Protein AF-A0A482TE57-F1 (afdb_monomer_lite)

Secondary structure (DSSP, 8-state):
----HHHHHHHHHHHHHHHHHHHHHTT-HHHHHHHHHHHHHHHHHHS-SSHHHHHHHHHHHHHHHHHHTT-HHHHHHHHHHHHHHHHHHHT-

Structure (mmCIF, N/CA/C/O backbone):
data_AF-A0A482TE57-F1
#
_entry.id   AF-A0A482TE57-F1
#
loop_
_atom_site.group_PDB
_atom_site.id
_atom_site.type_symbol
_atom_site.label_atom_id
_atom_site.label_alt_id
_atom_site.label_comp_id
_atom_site.label_asym_id
_atom_site.label_entity_id
_atom_site.label_seq_id
_atom_site.pdbx_PDB_ins_code
_atom_site.Cartn_x
_atom_site.Cartn_y
_atom_site.Cartn_z
_atom_site.occupancy
_atom_site.B_iso_or_equiv
_atom_site.auth_seq_id
_atom_site.auth_comp_id
_atom_site.auth_asym_id
_atom_site.auth_atom_id
_atom_site.pdbx_PDB_model_num
ATOM 1 N N . MET A 1 1 ? -22.162 18.573 12.031 1.00 41.91 1 MET A N 1
ATOM 2 C CA . MET A 1 1 ? -22.114 17.193 12.553 1.00 41.91 1 MET A CA 1
ATOM 3 C C . MET A 1 1 ? -20.801 16.585 12.084 1.00 41.91 1 MET A C 1
ATOM 5 O O . MET A 1 1 ? -20.680 16.421 10.882 1.00 41.91 1 MET A O 1
ATOM 9 N N . PRO A 1 2 ? -19.785 16.358 12.931 1.00 58.59 2 PRO A N 1
ATOM 10 C CA . PRO A 1 2 ? -18.533 15.778 12.461 1.00 58.59 2 PRO A CA 1
ATOM 11 C C . PRO A 1 2 ? -18.395 14.346 12.981 1.00 58.59 2 PRO A C 1
ATOM 13 O O . PRO A 1 2 ? -18.290 14.182 14.196 1.00 58.59 2 PRO A O 1
ATOM 16 N N . ARG A 1 3 ? -18.400 13.337 12.092 1.00 43.97 3 ARG A N 1
ATOM 17 C CA . ARG A 1 3 ? -17.715 12.039 12.296 1.00 43.97 3 ARG A CA 1
ATOM 18 C C . ARG A 1 3 ? -17.746 11.068 11.100 1.00 43.97 3 ARG A C 1
ATOM 20 O O . ARG A 1 3 ? -17.588 9.878 11.321 1.00 43.97 3 ARG A O 1
ATOM 27 N N . ASP A 1 4 ? -17.776 11.564 9.863 1.00 54.41 4 ASP A N 1
ATOM 28 C CA . ASP A 1 4 ? -17.384 10.742 8.697 1.00 54.41 4 ASP A CA 1
ATOM 29 C C . ASP A 1 4 ? -15.853 10.649 8.532 1.00 54.41 4 ASP A C 1
ATOM 31 O O . ASP A 1 4 ? -15.353 9.996 7.625 1.00 54.41 4 ASP A O 1
ATOM 35 N N . LEU A 1 5 ? -15.086 11.226 9.471 1.00 56.69 5 LEU A N 1
ATOM 36 C CA . LEU A 1 5 ? -13.621 11.172 9.504 1.00 56.69 5 LEU A CA 1
ATOM 37 C C . LEU A 1 5 ? -13.037 9.752 9.306 1.00 56.69 5 LEU A C 1
ATOM 39 O O . LEU A 1 5 ? -12.013 9.646 8.640 1.00 56.69 5 LEU A O 1
ATOM 43 N N . PRO A 1 6 ? -13.622 8.666 9.860 1.00 62.03 6 PRO A N 1
ATOM 44 C CA . PRO A 1 6 ? -13.148 7.308 9.591 1.00 62.03 6 PRO A CA 1
ATOM 45 C C . PRO A 1 6 ? -13.337 6.884 8.127 1.00 62.03 6 PRO A C 1
ATOM 47 O O . PRO A 1 6 ? -12.419 6.302 7.558 1.00 62.03 6 PRO A O 1
ATOM 50 N N . SER A 1 7 ? -14.470 7.238 7.506 1.00 69.75 7 SER A N 1
ATOM 51 C CA . SER A 1 7 ? -14.742 6.969 6.085 1.00 69.75 7 SER A CA 1
ATOM 52 C C . SER A 1 7 ? -13.772 7.733 5.186 1.00 69.75 7 SER A C 1
ATOM 54 O O . SER A 1 7 ? -13.233 7.164 4.240 1.00 69.75 7 SER A O 1
ATOM 56 N N . ASP A 1 8 ? -13.485 8.996 5.512 1.00 85.81 8 ASP A N 1
ATOM 57 C CA . ASP A 1 8 ? -12.505 9.796 4.770 1.00 85.81 8 ASP A CA 1
ATOM 58 C C . ASP A 1 8 ? -11.099 9.190 4.880 1.00 85.81 8 ASP A C 1
ATOM 60 O O . ASP A 1 8 ? -10.342 9.153 3.913 1.00 85.81 8 ASP A O 1
ATOM 64 N N . VAL A 1 9 ? -10.738 8.676 6.060 1.00 91.19 9 VAL A N 1
ATOM 65 C CA . VAL A 1 9 ? -9.440 8.028 6.288 1.00 91.19 9 VAL A CA 1
ATOM 66 C C . VAL A 1 9 ? -9.333 6.716 5.513 1.00 91.19 9 VAL A C 1
ATOM 68 O O . VAL A 1 9 ? -8.278 6.451 4.941 1.00 91.19 9 VAL A O 1
ATOM 71 N N . HIS A 1 10 ? -10.393 5.909 5.458 1.00 91.69 10 HIS A N 1
ATOM 72 C CA . HIS A 1 10 ? -10.409 4.673 4.672 1.00 91.69 10 HIS A CA 1
ATOM 73 C C . HIS A 1 10 ? -10.293 4.951 3.172 1.00 91.69 10 HIS A C 1
ATOM 75 O O . HIS A 1 10 ? -9.492 4.304 2.496 1.00 91.69 10 HIS A O 1
ATOM 81 N N . ALA A 1 11 ? -11.007 5.962 2.670 1.00 92.56 11 ALA A N 1
ATOM 82 C CA . ALA A 1 11 ? -10.904 6.397 1.282 1.00 92.56 11 ALA A CA 1
ATOM 83 C C . ALA A 1 11 ? -9.480 6.867 0.941 1.00 92.56 11 ALA A C 1
ATOM 85 O O . ALA A 1 11 ? -8.909 6.429 -0.055 1.00 92.56 11 ALA A O 1
ATOM 86 N N . VAL A 1 12 ? -8.863 7.682 1.806 1.00 95.94 12 VAL A N 1
ATOM 87 C CA . VAL A 1 12 ? -7.467 8.124 1.639 1.00 95.94 12 VAL A CA 1
ATOM 88 C C . VAL A 1 12 ? -6.501 6.940 1.645 1.00 95.94 12 VAL A C 1
ATOM 90 O O . VAL A 1 12 ? -5.599 6.882 0.816 1.00 95.94 12 VAL A O 1
ATOM 93 N N . LEU A 1 13 ? -6.664 5.984 2.560 1.00 96.94 13 LEU A N 1
ATOM 94 C CA . LEU A 1 13 ? -5.791 4.809 2.623 1.00 96.94 13 LEU A CA 1
ATOM 95 C C . LEU A 1 13 ? -5.950 3.898 1.400 1.00 96.94 13 LEU A C 1
ATOM 97 O O . LEU A 1 13 ? -4.953 3.348 0.938 1.00 96.94 13 LEU A O 1
ATOM 101 N N . THR A 1 14 ? -7.167 3.778 0.868 1.00 96.81 14 THR A N 1
ATOM 102 C CA . THR A 1 14 ? -7.453 3.024 -0.363 1.00 96.81 14 THR A CA 1
ATOM 103 C C . THR A 1 14 ? 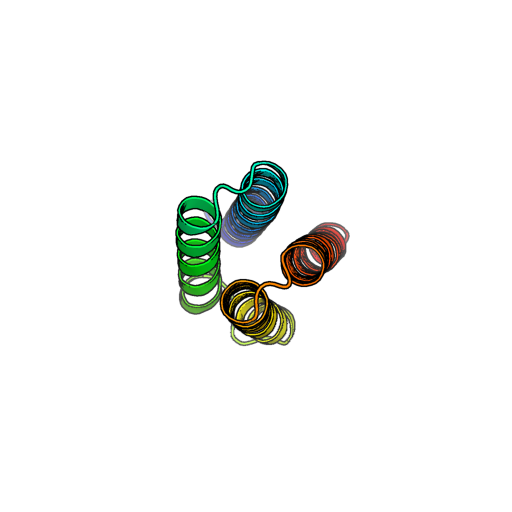-6.792 3.699 -1.559 1.00 96.81 14 THR A C 1
ATOM 105 O O . THR A 1 14 ? -6.037 3.064 -2.287 1.00 96.81 14 THR A O 1
ATOM 108 N N . GLN A 1 15 ? -6.962 5.019 -1.690 1.00 97.25 15 GLN A N 1
ATOM 109 C CA . GLN A 1 15 ? -6.303 5.805 -2.731 1.00 97.25 15 GLN A CA 1
ATOM 110 C C . GLN A 1 15 ? -4.776 5.657 -2.673 1.00 97.25 15 GLN A C 1
ATOM 112 O O . GLN A 1 15 ? -4.145 5.416 -3.695 1.00 97.25 15 GLN A O 1
ATOM 117 N N . LEU A 1 16 ? -4.171 5.757 -1.486 1.00 98.38 16 LEU A N 1
ATOM 118 C CA . LEU A 1 16 ? -2.723 5.594 -1.332 1.00 98.38 16 LEU A CA 1
ATOM 119 C C . LEU A 1 16 ? -2.263 4.174 -1.700 1.00 98.38 16 LEU A C 1
ATOM 121 O O . LEU A 1 16 ? -1.198 4.002 -2.287 1.00 98.38 16 LEU A O 1
ATOM 125 N N . ALA A 1 17 ? -3.038 3.140 -1.375 1.00 98.12 17 ALA A N 1
ATOM 126 C CA . ALA A 1 17 ? -2.691 1.778 -1.766 1.00 98.12 17 ALA A CA 1
ATOM 127 C C . ALA A 1 17 ? -2.788 1.568 -3.292 1.00 98.12 17 ALA A C 1
ATOM 129 O O . ALA A 1 17 ? -1.865 0.991 -3.868 1.00 98.12 17 ALA A O 1
ATOM 130 N N . ASP A 1 18 ? -3.821 2.106 -3.949 1.00 98.31 18 ASP A N 1
ATOM 131 C CA . ASP A 1 18 ? -3.973 2.087 -5.414 1.00 98.31 18 ASP A CA 1
ATOM 132 C C . ASP A 1 18 ? -2.860 2.867 -6.134 1.00 98.31 18 ASP A C 1
ATOM 134 O O . ASP A 1 18 ? -2.282 2.397 -7.120 1.00 98.31 18 ASP A O 1
ATOM 138 N N . GLU A 1 19 ? -2.527 4.061 -5.637 1.00 98.56 19 GLU A N 1
ATOM 139 C CA . GLU A 1 19 ? -1.445 4.893 -6.172 1.00 98.56 19 GLU A CA 1
ATOM 140 C C . GLU A 1 19 ? -0.089 4.201 -6.018 1.00 98.56 19 GLU A C 1
ATOM 142 O O . GLU A 1 19 ? 0.710 4.182 -6.956 1.00 98.56 19 GLU A O 1
ATOM 147 N N . GLY A 1 20 ? 0.165 3.589 -4.858 1.00 98.62 20 GLY A N 1
ATOM 148 C CA . GLY A 1 20 ? 1.385 2.826 -4.620 1.00 98.62 20 GLY A CA 1
ATOM 149 C C . GLY A 1 20 ? 1.496 1.622 -5.557 1.00 98.62 20 GLY A C 1
ATOM 150 O O . GLY A 1 20 ? 2.568 1.375 -6.106 1.00 98.62 20 GLY A O 1
ATOM 151 N N . GLU A 1 21 ? 0.399 0.894 -5.786 1.00 98.56 21 GLU A N 1
ATOM 152 C CA . GLU A 1 21 ? 0.382 -0.253 -6.699 1.00 98.56 21 GLU A CA 1
ATOM 153 C C . GLU A 1 21 ? 0.663 0.201 -8.134 1.00 98.56 21 GLU A C 1
ATOM 155 O O . GLU A 1 21 ? 1.501 -0.385 -8.823 1.00 98.56 21 GLU A O 1
ATOM 160 N N . THR A 1 22 ? 0.012 1.284 -8.560 1.00 98.62 22 THR A N 1
ATOM 161 C CA . THR A 1 22 ? 0.212 1.892 -9.880 1.00 98.62 22 THR A CA 1
ATOM 162 C C . THR A 1 22 ? 1.668 2.312 -10.081 1.00 98.62 22 THR A C 1
ATOM 164 O O . THR A 1 22 ? 2.255 2.006 -11.120 1.0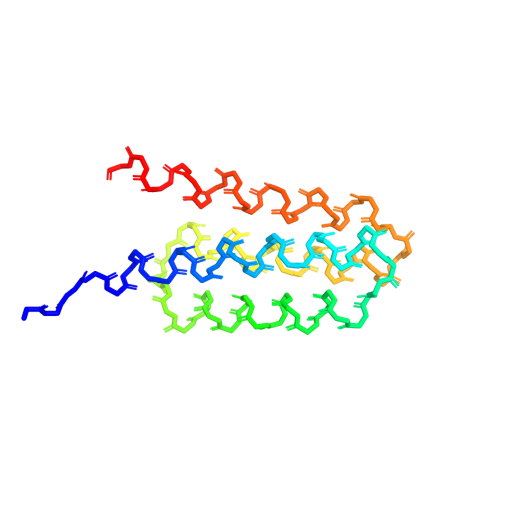0 98.62 22 THR A O 1
ATOM 167 N N . ALA A 1 23 ? 2.278 2.945 -9.076 1.00 98.69 23 ALA A N 1
ATOM 168 C CA . ALA A 1 23 ? 3.683 3.335 -9.110 1.00 98.69 23 ALA A CA 1
ATOM 169 C C . ALA A 1 23 ? 4.618 2.119 -9.225 1.00 98.69 23 ALA A C 1
ATOM 171 O O . ALA A 1 23 ? 5.561 2.145 -10.013 1.00 98.69 23 ALA A O 1
ATOM 172 N N . ILE A 1 24 ? 4.341 1.021 -8.510 1.00 98.69 24 ILE A N 1
ATOM 173 C CA . ILE A 1 24 ? 5.124 -0.221 -8.631 1.00 98.69 24 ILE A CA 1
ATOM 174 C C . ILE A 1 24 ? 5.032 -0.794 -10.051 1.00 98.69 24 ILE A C 1
ATOM 176 O O . ILE A 1 24 ? 6.061 -1.148 -10.624 1.00 98.69 24 ILE A O 1
ATOM 180 N N . ILE A 1 25 ? 3.832 -0.851 -10.640 1.00 98.12 25 ILE A N 1
ATOM 181 C CA . ILE A 1 25 ? 3.621 -1.337 -12.017 1.00 98.12 25 ILE A CA 1
ATOM 182 C C . ILE A 1 25 ? 4.372 -0.465 -13.034 1.00 98.12 25 ILE A C 1
ATOM 184 O O . ILE A 1 25 ? 4.913 -0.979 -14.013 1.00 98.12 25 ILE A O 1
ATOM 188 N N . ALA A 1 26 ? 4.440 0.845 -12.792 1.00 98.25 26 ALA A N 1
ATOM 189 C CA . ALA A 1 26 ? 5.187 1.798 -13.609 1.00 98.25 26 ALA A CA 1
ATOM 190 C C . ALA A 1 26 ? 6.708 1.803 -13.337 1.00 98.25 26 ALA A C 1
ATOM 192 O O . ALA A 1 26 ? 7.432 2.567 -13.973 1.00 98.25 26 ALA A O 1
ATOM 193 N N . ALA A 1 27 ? 7.201 0.960 -12.419 1.00 98.25 27 ALA A N 1
ATOM 194 C CA . ALA A 1 27 ? 8.581 0.953 -11.922 1.00 98.25 27 ALA A CA 1
ATOM 195 C C . ALA A 1 27 ? 9.038 2.289 -11.290 1.00 98.25 27 ALA A C 1
ATOM 197 O O . ALA A 1 27 ? 10.230 2.593 -11.217 1.00 98.25 27 ALA A O 1
ATOM 198 N N . GLU A 1 28 ? 8.096 3.081 -10.777 1.00 98.69 28 GLU A N 1
ATOM 199 C CA . GLU A 1 28 ? 8.327 4.333 -10.054 1.00 98.69 28 GLU A CA 1
ATOM 200 C C . GLU A 1 28 ? 8.498 4.061 -8.549 1.00 98.69 28 GLU A C 1
ATOM 202 O O . GLU A 1 28 ? 7.693 4.469 -7.710 1.00 98.69 28 GLU A O 1
ATOM 207 N N . PHE A 1 29 ? 9.545 3.321 -8.178 1.00 98.38 29 PHE A N 1
ATOM 208 C CA . PHE A 1 29 ? 9.685 2.806 -6.809 1.00 98.38 29 PHE A CA 1
ATOM 209 C C . PHE A 1 29 ? 9.866 3.890 -5.743 1.00 98.38 29 PHE A C 1
ATOM 211 O O . PHE A 1 29 ? 9.434 3.701 -4.608 1.00 98.38 29 PHE A O 1
ATOM 218 N N . ASP A 1 30 ? 10.456 5.034 -6.085 1.00 98.50 30 ASP A N 1
ATOM 219 C CA . ASP A 1 30 ? 10.551 6.160 -5.150 1.00 98.50 30 ASP A CA 1
ATOM 220 C C . ASP A 1 30 ? 9.174 6.769 -4.867 1.00 98.50 30 ASP A C 1
ATOM 222 O O . ASP A 1 30 ? 8.845 7.012 -3.704 1.00 98.50 30 ASP A O 1
ATOM 226 N N . THR A 1 31 ? 8.334 6.912 -5.897 1.00 98.25 31 THR A N 1
ATOM 227 C CA . THR A 1 31 ? 6.926 7.302 -5.746 1.00 98.25 31 THR A CA 1
ATOM 228 C C . THR A 1 31 ? 6.194 6.292 -4.864 1.00 98.25 31 THR A C 1
ATOM 230 O O . THR A 1 31 ? 5.571 6.678 -3.878 1.00 98.25 31 THR A O 1
ATOM 233 N N . ALA A 1 32 ? 6.341 4.989 -5.135 1.00 98.62 32 ALA A N 1
ATOM 234 C CA . ALA A 1 32 ? 5.715 3.942 -4.329 1.00 98.62 32 ALA A CA 1
ATOM 235 C C . ALA A 1 32 ? 6.120 4.031 -2.845 1.00 98.62 32 ALA A C 1
ATOM 237 O O . ALA A 1 32 ? 5.257 3.995 -1.966 1.00 98.62 32 ALA A O 1
ATOM 238 N N . ARG A 1 33 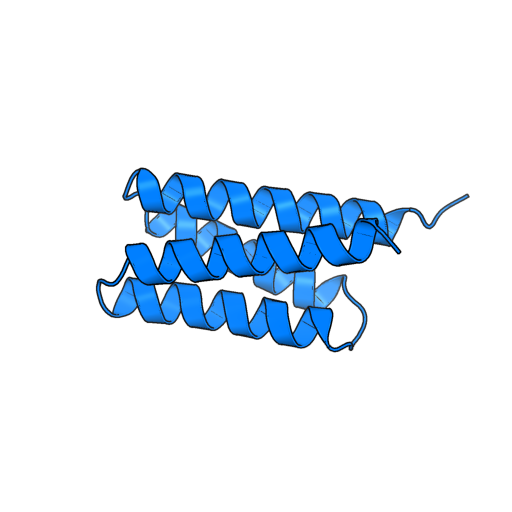? 7.415 4.220 -2.548 1.00 98.69 33 ARG A N 1
ATOM 239 C CA . ARG A 1 33 ? 7.919 4.395 -1.172 1.00 98.69 33 ARG A CA 1
ATOM 240 C C . ARG A 1 33 ? 7.329 5.632 -0.493 1.00 98.69 33 ARG A C 1
ATOM 242 O O . ARG A 1 33 ? 6.934 5.561 0.670 1.00 98.69 33 ARG A O 1
ATOM 249 N N . GLN A 1 34 ? 7.238 6.759 -1.200 1.00 98.69 34 GLN A N 1
ATOM 250 C CA . GLN A 1 34 ? 6.637 7.988 -0.668 1.00 98.69 34 GLN A CA 1
ATOM 251 C C . GLN A 1 34 ? 5.149 7.806 -0.345 1.00 98.69 34 GLN A C 1
ATOM 253 O O . GLN A 1 34 ? 4.684 8.214 0.728 1.00 98.69 34 GLN A O 1
ATOM 258 N N . THR A 1 35 ? 4.409 7.150 -1.235 1.00 98.38 35 THR A N 1
ATOM 259 C CA . THR A 1 35 ? 2.992 6.844 -1.036 1.00 98.38 35 THR A CA 1
ATOM 260 C C . THR A 1 35 ? 2.790 5.914 0.165 1.00 98.38 35 THR A C 1
ATOM 262 O O . THR A 1 35 ? 1.973 6.199 1.044 1.00 98.38 35 THR A O 1
ATOM 265 N N . VAL A 1 36 ? 3.604 4.861 0.287 1.00 98.62 36 VAL A N 1
ATOM 266 C CA . VAL A 1 36 ? 3.572 3.915 1.418 1.00 98.62 36 VAL A CA 1
ATOM 267 C C . VAL A 1 36 ? 3.908 4.593 2.748 1.00 98.62 36 VAL A C 1
ATOM 269 O O . VAL A 1 36 ? 3.231 4.346 3.748 1.00 98.62 36 VAL A O 1
ATOM 272 N N . ALA A 1 37 ? 4.902 5.484 2.774 1.00 98.69 37 ALA A N 1
ATOM 273 C CA . ALA A 1 37 ? 5.254 6.254 3.969 1.00 98.69 37 ALA A CA 1
ATOM 274 C C . ALA A 1 37 ? 4.111 7.187 4.411 1.00 98.69 37 ALA A C 1
ATOM 276 O O . ALA A 1 37 ? 3.856 7.377 5.609 1.00 98.69 37 ALA A O 1
ATOM 277 N N . THR A 1 38 ? 3.378 7.742 3.443 1.00 98.44 38 THR A N 1
ATOM 278 C CA . THR A 1 38 ? 2.180 8.541 3.713 1.00 98.44 38 THR A CA 1
ATOM 279 C C . THR A 1 38 ? 1.075 7.665 4.306 1.00 98.44 38 THR A C 1
ATOM 281 O O . THR A 1 38 ? 0.509 8.022 5.341 1.00 98.44 38 THR A O 1
ATOM 284 N N . ALA A 1 39 ? 0.825 6.482 3.736 1.00 98.25 39 ALA A N 1
ATOM 285 C CA . ALA A 1 39 ? -0.158 5.527 4.253 1.00 98.25 39 ALA A CA 1
ATOM 286 C C . ALA A 1 39 ? 0.177 5.047 5.675 1.00 98.25 39 ALA A C 1
ATOM 288 O O . ALA A 1 39 ? -0.715 4.961 6.525 1.00 98.25 39 ALA A O 1
ATOM 289 N N . GLU A 1 40 ? 1.455 4.803 5.976 1.00 98.50 40 GLU A N 1
ATOM 290 C CA . GLU A 1 40 ? 1.925 4.450 7.320 1.00 98.50 40 GLU A CA 1
ATOM 291 C C . GLU A 1 40 ? 1.625 5.577 8.321 1.00 98.50 40 GLU A C 1
ATOM 293 O O . GLU A 1 40 ? 1.072 5.345 9.401 1.00 98.50 40 GLU A O 1
ATOM 298 N N . THR A 1 41 ? 1.929 6.820 7.937 1.00 98.00 41 THR A N 1
ATOM 299 C CA . THR A 1 41 ? 1.688 8.013 8.758 1.00 98.00 41 THR A CA 1
ATOM 300 C C . THR A 1 41 ? 0.197 8.225 9.019 1.00 98.00 41 THR A C 1
ATOM 302 O O . THR A 1 41 ? -0.202 8.472 10.161 1.00 98.00 41 THR A O 1
ATOM 305 N N . VAL A 1 42 ? -0.645 8.107 7.989 1.00 97.06 42 VAL A N 1
ATOM 306 C CA . VAL A 1 42 ? -2.105 8.210 8.122 1.00 97.06 42 VAL A CA 1
ATOM 307 C C . VAL A 1 42 ? -2.632 7.095 9.021 1.00 97.06 42 VAL A C 1
ATOM 309 O O . VAL A 1 42 ? -3.338 7.385 9.985 1.00 97.06 42 VAL A O 1
ATOM 312 N N . SER A 1 43 ? -2.225 5.845 8.789 1.00 95.94 43 SER A N 1
ATOM 313 C CA . SER A 1 43 ? -2.635 4.695 9.604 1.00 95.94 43 SER A CA 1
ATOM 314 C C . SER A 1 43 ? -2.280 4.889 11.079 1.00 95.94 43 SER A C 1
ATOM 316 O O . SER A 1 43 ? -3.125 4.700 11.951 1.00 95.94 43 SER A O 1
ATOM 318 N N . ARG A 1 44 ? -1.051 5.330 11.381 1.00 96.31 44 ARG A N 1
ATOM 319 C CA . ARG A 1 44 ? -0.589 5.568 12.758 1.00 96.31 44 ARG A CA 1
ATOM 320 C C . ARG A 1 44 ? -1.352 6.697 13.451 1.00 96.31 44 ARG A C 1
ATOM 322 O O . ARG A 1 44 ? -1.637 6.589 14.641 1.00 96.31 44 ARG A O 1
ATOM 329 N N . ASN A 1 45 ? -1.662 7.768 12.725 1.00 94.88 45 ASN A N 1
ATOM 330 C CA . ASN A 1 45 ? -2.198 8.997 13.312 1.00 94.88 45 ASN A CA 1
ATOM 331 C C . ASN A 1 45 ? -3.726 9.078 13.307 1.00 94.88 45 ASN A C 1
ATOM 333 O O . ASN A 1 45 ? -4.291 9.855 14.077 1.00 94.88 45 ASN A O 1
ATOM 337 N N . LYS A 1 46 ? -4.389 8.372 12.389 1.00 93.56 46 LYS A N 1
ATOM 338 C CA . LYS A 1 46 ? -5.818 8.555 12.107 1.00 93.56 46 LYS A CA 1
ATOM 339 C C . LYS A 1 46 ? -6.661 7.329 12.416 1.00 93.56 46 LYS A C 1
ATOM 341 O O . LYS A 1 46 ? -7.837 7.501 12.722 1.00 93.56 46 LYS A O 1
ATOM 346 N N . LEU A 1 47 ? -6.083 6.127 12.388 1.00 91.12 47 LEU A N 1
ATOM 347 C CA . LEU A 1 47 ? -6.802 4.926 12.798 1.00 91.12 47 LEU A CA 1
ATOM 348 C C . LEU A 1 47 ? -6.672 4.689 14.310 1.00 91.12 47 LEU A C 1
ATOM 350 O O . LEU A 1 47 ? -5.592 4.899 14.886 1.00 91.12 47 LEU A O 1
ATOM 354 N N . PRO A 1 48 ? -7.747 4.208 14.962 1.00 90.38 48 PRO A N 1
ATOM 355 C CA . PRO A 1 48 ? -7.660 3.738 16.337 1.00 90.38 48 PRO A CA 1
ATOM 356 C C . PRO A 1 48 ? -6.671 2.571 16.444 1.00 90.38 48 PRO A C 1
ATOM 358 O O . PRO A 1 48 ? -6.346 1.904 15.459 1.00 90.38 48 PRO A O 1
ATOM 361 N N . GLU A 1 49 ? -6.180 2.314 17.653 1.00 91.06 49 GLU A N 1
ATOM 362 C CA . GLU A 1 49 ? -5.357 1.137 17.931 1.00 91.06 49 GLU A CA 1
ATOM 363 C C . GLU A 1 49 ? -6.220 -0.124 17.838 1.00 91.06 49 GLU A C 1
ATOM 365 O O . GLU A 1 49 ? -6.919 -0.502 18.774 1.00 91.06 49 GLU A O 1
ATOM 370 N N . CYS A 1 50 ? -6.215 -0.736 16.658 1.00 90.69 50 CYS A N 1
ATOM 371 C CA . CYS A 1 50 ? -6.984 -1.926 16.335 1.00 90.69 50 CYS A CA 1
ATOM 372 C C . CYS A 1 50 ? -6.220 -2.823 15.353 1.00 90.69 50 CYS A C 1
ATOM 374 O O . CYS A 1 50 ? -5.195 -2.433 14.781 1.00 90.69 50 CYS A O 1
ATOM 376 N N . ASP A 1 51 ? -6.756 -4.018 15.114 1.00 93.62 51 ASP A N 1
ATOM 377 C CA . ASP A 1 51 ? -6.160 -5.002 14.209 1.00 93.62 51 ASP A CA 1
ATOM 378 C C . ASP A 1 51 ? -5.963 -4.471 12.787 1.00 93.62 51 ASP A C 1
ATOM 380 O O . ASP A 1 51 ? -4.957 -4.795 12.153 1.00 93.62 51 ASP A O 1
ATOM 384 N N . LEU A 1 52 ? -6.888 -3.645 12.280 1.00 93.81 52 LEU A N 1
ATOM 385 C CA . LEU A 1 52 ? -6.753 -3.030 10.958 1.00 93.81 52 LEU A CA 1
ATOM 386 C C . LEU A 1 52 ? -5.492 -2.164 10.895 1.00 93.81 52 LEU A C 1
ATOM 388 O O . LEU A 1 52 ? -4.661 -2.369 10.013 1.00 93.81 52 LEU A O 1
ATOM 392 N N . ARG A 1 53 ? -5.310 -1.252 11.859 1.00 95.62 53 ARG A N 1
ATOM 393 C CA . ARG A 1 53 ? -4.124 -0.388 11.933 1.00 95.62 53 ARG A CA 1
ATOM 394 C C . ARG A 1 53 ? -2.842 -1.215 11.979 1.00 95.62 53 ARG A C 1
ATOM 396 O O . ARG A 1 53 ? -1.932 -0.950 11.200 1.00 95.62 53 ARG A O 1
ATOM 403 N N . SER A 1 54 ? -2.773 -2.229 12.840 1.00 97.44 54 SER A N 1
ATOM 404 C CA . SER A 1 54 ? -1.591 -3.097 12.950 1.00 97.44 54 SER A CA 1
ATOM 405 C C . SER A 1 54 ? -1.271 -3.814 11.634 1.00 97.44 54 SER A C 1
ATOM 407 O O . SER A 1 54 ? -0.113 -3.877 11.226 1.00 97.44 54 SER A O 1
ATOM 409 N N . ARG A 1 55 ? -2.296 -4.312 10.929 1.00 97.50 55 ARG A N 1
ATOM 410 C CA . ARG A 1 55 ? -2.132 -4.986 9.631 1.00 97.50 55 ARG A CA 1
ATOM 411 C C . ARG A 1 55 ? -1.683 -4.035 8.526 1.00 97.50 55 ARG A C 1
ATOM 413 O O . ARG A 1 55 ? -0.869 -4.440 7.703 1.00 97.50 55 ARG A O 1
ATOM 420 N N . LEU A 1 56 ? -2.192 -2.804 8.498 1.00 98.00 56 LEU A N 1
ATOM 421 C CA . LEU A 1 56 ? -1.785 -1.800 7.511 1.00 98.00 56 LEU A CA 1
ATOM 422 C C . LEU A 1 56 ? -0.343 -1.344 7.735 1.00 98.00 56 LEU A C 1
ATOM 424 O O . LEU A 1 56 ? 0.427 -1.309 6.783 1.00 98.00 56 LEU A O 1
ATOM 428 N N . LEU A 1 57 ? 0.050 -1.084 8.987 1.00 98.50 57 LEU A N 1
ATOM 429 C CA . LEU A 1 57 ? 1.435 -0.733 9.322 1.00 98.50 57 LEU A CA 1
ATOM 430 C C . LEU A 1 57 ? 2.411 -1.848 8.927 1.00 98.50 57 LEU A C 1
ATOM 432 O O . LEU A 1 57 ? 3.450 -1.573 8.334 1.00 98.50 57 LEU A O 1
ATOM 436 N N . HIS A 1 58 ? 2.047 -3.103 9.196 1.00 98.50 58 HIS A N 1
ATOM 437 C CA . HIS A 1 58 ? 2.839 -4.243 8.748 1.00 98.50 58 HIS A CA 1
ATOM 438 C C . HIS A 1 58 ? 2.890 -4.344 7.216 1.00 98.50 58 HIS A C 1
ATOM 440 O O . HIS A 1 58 ? 3.949 -4.597 6.656 1.00 98.50 58 HIS A O 1
ATOM 446 N N . GLY A 1 59 ? 1.774 -4.101 6.520 1.00 98.56 59 GLY A N 1
ATOM 447 C CA . GLY A 1 59 ? 1.745 -4.042 5.057 1.00 98.56 59 GLY A CA 1
ATOM 448 C C . GLY A 1 59 ? 2.726 -3.010 4.494 1.00 98.56 59 GLY A C 1
ATOM 449 O O . GLY A 1 59 ? 3.524 -3.355 3.627 1.00 98.56 59 GLY A O 1
ATOM 450 N N . CYS A 1 60 ? 2.742 -1.789 5.041 1.00 98.75 60 CYS A N 1
ATOM 451 C CA . CYS A 1 60 ? 3.689 -0.742 4.647 1.00 98.75 60 CYS A CA 1
ATOM 452 C C . CYS A 1 60 ? 5.156 -1.179 4.815 1.00 98.75 60 CYS A C 1
ATOM 454 O O . CYS A 1 60 ? 5.977 -0.973 3.922 1.00 98.75 60 CYS A O 1
ATOM 456 N N . GLU A 1 61 ? 5.490 -1.817 5.937 1.00 98.75 61 GLU A N 1
ATOM 457 C CA . GLU A 1 61 ? 6.832 -2.359 6.185 1.00 98.75 61 GLU A CA 1
ATOM 458 C C . GLU A 1 61 ? 7.213 -3.443 5.162 1.00 98.75 61 GLU A C 1
ATOM 460 O O . GLU A 1 61 ? 8.325 -3.438 4.628 1.00 98.75 61 GLU A O 1
ATOM 465 N N . GLN A 1 62 ? 6.285 -4.353 4.852 1.00 98.81 62 GLN A N 1
ATOM 466 C CA . GLN A 1 62 ? 6.516 -5.429 3.889 1.00 98.81 62 GLN A CA 1
ATOM 467 C C . GLN A 1 62 ? 6.680 -4.917 2.454 1.00 98.81 62 GLN A C 1
ATOM 469 O O . GLN A 1 62 ? 7.505 -5.456 1.720 1.00 98.81 62 GLN A O 1
ATOM 474 N N . VAL A 1 63 ? 5.971 -3.853 2.061 1.00 98.81 63 VAL A N 1
ATOM 475 C CA . VAL A 1 63 ? 6.169 -3.205 0.754 1.00 98.81 63 VAL A CA 1
ATOM 476 C C . VAL A 1 63 ? 7.596 -2.672 0.628 1.00 98.81 63 VAL A C 1
ATOM 478 O O . VAL A 1 63 ? 8.284 -3.010 -0.331 1.00 98.81 63 VAL A O 1
ATOM 481 N N . ASN A 1 64 ? 8.073 -1.903 1.614 1.00 98.62 64 ASN A N 1
ATOM 482 C CA . ASN A 1 64 ? 9.443 -1.377 1.600 1.00 98.62 64 ASN A CA 1
ATOM 483 C C . ASN A 1 64 ? 10.480 -2.507 1.592 1.00 98.62 64 ASN A C 1
ATOM 485 O O . ASN A 1 64 ? 11.390 -2.504 0.770 1.00 98.62 64 ASN A O 1
ATOM 489 N N . THR A 1 65 ? 10.282 -3.525 2.434 1.00 98.75 65 THR A N 1
ATOM 490 C CA . THR A 1 65 ? 11.158 -4.703 2.485 1.00 98.75 65 THR A CA 1
ATOM 491 C C . THR A 1 65 ? 11.212 -5.423 1.137 1.00 98.75 65 THR A C 1
ATOM 493 O O . THR A 1 65 ? 12.283 -5.828 0.696 1.00 98.75 65 THR A O 1
ATOM 496 N N . ALA A 1 66 ? 10.077 -5.596 0.461 1.00 98.69 66 ALA A N 1
ATOM 497 C CA . ALA A 1 66 ? 10.030 -6.240 -0.845 1.00 98.69 66 ALA A CA 1
ATOM 498 C C . ALA A 1 66 ? 10.742 -5.406 -1.922 1.00 98.69 66 ALA A C 1
ATOM 500 O O . ALA A 1 66 ? 11.519 -5.964 -2.693 1.00 98.69 66 ALA A O 1
ATOM 501 N N . LEU A 1 67 ? 10.547 -4.082 -1.941 1.00 98.44 67 LEU A N 1
ATOM 502 C CA . LEU A 1 67 ? 11.240 -3.181 -2.872 1.00 98.44 67 LEU A CA 1
ATOM 503 C C . LEU A 1 67 ? 12.757 -3.155 -2.647 1.00 98.44 67 LEU A C 1
ATOM 505 O O . LEU A 1 67 ? 13.518 -3.137 -3.609 1.00 98.44 67 LEU A O 1
ATOM 509 N N . ASP A 1 68 ? 13.207 -3.188 -1.394 1.00 98.38 68 ASP A N 1
ATOM 510 C CA . ASP A 1 68 ? 14.636 -3.205 -1.057 1.00 98.38 68 ASP A CA 1
ATOM 511 C C . ASP A 1 68 ? 15.315 -4.536 -1.420 1.00 98.38 68 ASP A C 1
ATOM 513 O O . ASP A 1 68 ? 16.528 -4.582 -1.617 1.00 98.38 68 ASP A O 1
ATOM 517 N N . ASN A 1 69 ? 14.530 -5.609 -1.555 1.00 98.31 69 ASN A N 1
ATOM 518 C CA . ASN A 1 69 ? 14.980 -6.928 -1.997 1.00 98.31 69 ASN A CA 1
ATOM 519 C C . ASN A 1 69 ? 14.697 -7.204 -3.488 1.00 98.31 69 ASN A C 1
ATOM 521 O O . ASN A 1 69 ? 14.771 -8.356 -3.902 1.00 98.31 69 ASN A O 1
ATOM 525 N N . ASP A 1 70 ? 14.370 -6.178 -4.283 1.00 98.12 70 ASP A N 1
ATOM 526 C CA . ASP A 1 70 ? 14.085 -6.292 -5.725 1.00 98.12 70 ASP A CA 1
ATOM 527 C C . ASP A 1 70 ? 12.930 -7.265 -6.056 1.00 98.12 70 ASP A C 1
ATOM 529 O O . ASP A 1 70 ? 12.945 -8.002 -7.040 1.00 98.12 70 ASP A O 1
ATOM 533 N N . HIS A 1 71 ? 11.892 -7.274 -5.210 1.00 98.50 71 HIS A N 1
ATOM 534 C CA . HIS A 1 71 ? 10.672 -8.071 -5.378 1.00 98.50 71 HIS A CA 1
ATOM 535 C C . HIS A 1 71 ? 9.428 -7.181 -5.599 1.00 98.50 71 HIS A C 1
ATOM 537 O O . HIS A 1 71 ? 8.515 -7.171 -4.762 1.00 98.50 71 HIS A O 1
ATOM 543 N N . PRO A 1 72 ? 9.340 -6.436 -6.717 1.00 98.25 72 PRO A N 1
ATOM 544 C CA . PRO A 1 72 ? 8.230 -5.516 -6.974 1.00 98.25 72 PRO A CA 1
ATOM 545 C C . PRO A 1 72 ? 6.866 -6.219 -7.059 1.00 98.25 72 PRO A C 1
ATOM 547 O O . PRO A 1 72 ? 5.871 -5.676 -6.584 1.00 98.25 72 PRO A O 1
ATOM 550 N N . ASP A 1 73 ? 6.803 -7.456 -7.561 1.00 98.44 73 ASP A N 1
ATOM 551 C CA . ASP A 1 73 ? 5.549 -8.224 -7.605 1.00 98.44 73 ASP A CA 1
ATOM 552 C C . ASP A 1 73 ? 5.003 -8.513 -6.200 1.00 98.44 73 ASP A C 1
ATOM 554 O O . ASP A 1 73 ? 3.803 -8.386 -5.946 1.00 98.44 73 ASP A O 1
ATOM 558 N N . ALA A 1 74 ? 5.889 -8.850 -5.256 1.00 98.56 74 ALA A N 1
ATOM 559 C CA . ALA A 1 74 ? 5.506 -9.057 -3.864 1.00 98.56 74 ALA A CA 1
ATOM 560 C C . ALA A 1 74 ? 5.045 -7.741 -3.219 1.00 98.56 74 ALA A C 1
ATOM 562 O O . ALA A 1 74 ? 4.037 -7.721 -2.515 1.00 98.56 74 ALA A O 1
ATOM 563 N N . ALA A 1 75 ? 5.741 -6.635 -3.501 1.00 98.69 75 ALA A N 1
ATOM 564 C CA . ALA A 1 75 ? 5.362 -5.303 -3.041 1.00 98.69 75 ALA A CA 1
ATOM 565 C C . ALA A 1 75 ? 3.947 -4.910 -3.519 1.00 98.69 75 ALA A C 1
ATOM 567 O O . ALA A 1 75 ? 3.120 -4.482 -2.710 1.00 98.69 75 ALA A O 1
ATOM 568 N N . ALA A 1 76 ? 3.628 -5.133 -4.799 1.00 98.62 76 ALA A N 1
ATOM 569 C CA . ALA A 1 76 ? 2.292 -4.890 -5.344 1.00 98.62 76 ALA A CA 1
ATOM 570 C C . ALA A 1 76 ? 1.222 -5.769 -4.671 1.00 98.62 76 ALA A C 1
ATOM 572 O O . ALA A 1 76 ? 0.140 -5.287 -4.335 1.00 98.62 76 ALA A O 1
ATOM 573 N N . GLU A 1 77 ? 1.519 -7.045 -4.405 1.00 98.62 77 GLU A N 1
ATOM 574 C CA . GLU A 1 77 ? 0.586 -7.933 -3.702 1.00 98.62 77 GLU A CA 1
ATOM 575 C C . GLU A 1 77 ? 0.286 -7.486 -2.267 1.00 98.62 77 GLU A C 1
ATOM 577 O O . GLU A 1 77 ? -0.857 -7.613 -1.813 1.00 98.62 77 GLU A O 1
ATOM 582 N N . TYR A 1 78 ? 1.261 -6.918 -1.551 1.00 98.69 78 TYR A N 1
ATOM 583 C CA . TYR A 1 78 ? 1.004 -6.341 -0.230 1.00 98.69 78 TYR A CA 1
ATOM 584 C C . TYR A 1 78 ? 0.022 -5.163 -0.305 1.00 98.69 78 TYR A C 1
ATOM 586 O O . TYR A 1 78 ? -0.913 -5.124 0.500 1.00 98.69 78 TYR A O 1
ATOM 594 N N . LEU A 1 79 ? 0.154 -4.272 -1.295 1.00 98.62 79 LEU A N 1
ATOM 595 C CA . LEU A 1 79 ? -0.777 -3.154 -1.504 1.00 98.62 79 LEU A CA 1
ATOM 596 C C . LEU A 1 79 ? -2.183 -3.629 -1.890 1.00 98.62 79 LEU A C 1
ATOM 598 O O . LEU A 1 79 ? -3.161 -3.231 -1.254 1.00 98.62 79 LEU A O 1
ATOM 602 N N . ARG A 1 80 ? -2.303 -4.597 -2.808 1.00 98.44 80 ARG A N 1
ATOM 603 C CA . ARG A 1 80 ? -3.593 -5.243 -3.123 1.00 98.44 80 ARG A CA 1
ATOM 604 C C . ARG A 1 80 ? -4.234 -5.867 -1.891 1.00 98.44 80 ARG A C 1
ATOM 606 O O . ARG A 1 80 ? -5.449 -5.807 -1.693 1.00 98.44 80 ARG A O 1
ATOM 613 N N . ALA A 1 81 ? -3.428 -6.501 -1.045 1.00 98.06 81 ALA A N 1
ATOM 614 C CA . ALA A 1 81 ? -3.915 -7.099 0.184 1.00 98.06 81 ALA A CA 1
ATOM 615 C C . ALA A 1 81 ? -4.353 -6.035 1.208 1.00 98.06 81 ALA A C 1
ATOM 617 O O . ALA A 1 81 ? -5.276 -6.300 1.982 1.00 98.06 81 ALA A O 1
ATOM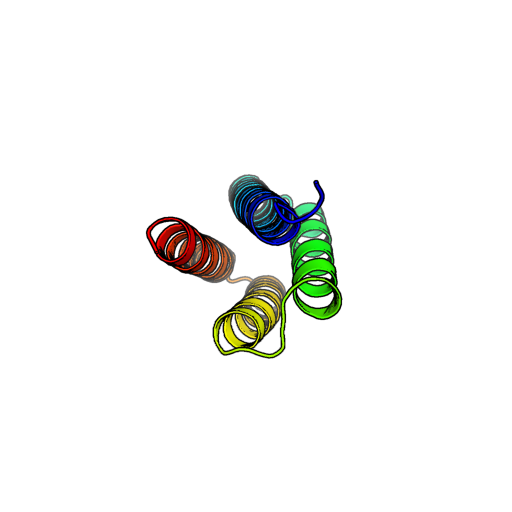 618 N N . MET A 1 82 ? -3.717 -4.862 1.247 1.00 97.62 82 MET A N 1
ATOM 619 C CA . MET A 1 82 ? -4.170 -3.723 2.055 1.00 97.62 82 MET A CA 1
ATOM 620 C C . MET A 1 82 ? -5.527 -3.213 1.557 1.00 97.62 82 MET A C 1
ATOM 622 O O . MET A 1 82 ? -6.455 -3.128 2.360 1.00 97.62 82 MET A O 1
ATOM 626 N N . ASN A 1 83 ? -5.688 -3.024 0.246 1.00 96.38 83 ASN A N 1
ATOM 627 C CA . ASN A 1 83 ? -6.958 -2.627 -0.372 1.00 96.38 83 ASN A CA 1
ATOM 628 C C . ASN A 1 83 ? -8.112 -3.575 -0.042 1.00 96.38 83 ASN A C 1
ATOM 630 O O . ASN A 1 83 ? -9.165 -3.142 0.420 1.00 96.38 83 ASN A O 1
ATOM 634 N N . ARG A 1 84 ? -7.903 -4.892 -0.174 1.00 95.69 84 ARG A N 1
ATOM 635 C CA . ARG A 1 84 ? -8.928 -5.888 0.194 1.00 95.69 84 ARG A CA 1
ATOM 636 C C . ARG A 1 84 ? -9.364 -5.786 1.657 1.00 95.69 84 ARG A C 1
ATOM 638 O O . ARG A 1 84 ? -10.507 -6.094 1.974 1.00 95.69 84 ARG A O 1
ATOM 645 N N . ARG A 1 85 ? -8.458 -5.396 2.559 1.00 94.06 85 ARG A N 1
ATOM 646 C CA . ARG A 1 85 ? -8.782 -5.225 3.982 1.00 94.06 85 ARG A CA 1
ATOM 647 C C . ARG A 1 85 ? -9.571 -3.949 4.230 1.00 94.06 85 ARG A C 1
ATOM 649 O O . ARG A 1 85 ? -10.470 -3.999 5.053 1.00 94.06 85 ARG A O 1
ATOM 656 N N . LEU A 1 86 ? -9.235 -2.858 3.544 1.00 92.50 86 LEU A N 1
ATOM 657 C CA . LEU A 1 86 ? -9.945 -1.580 3.646 1.00 92.50 86 LEU A CA 1
ATOM 658 C C . LEU A 1 86 ? -11.386 -1.712 3.140 1.00 92.50 86 LEU A C 1
ATOM 660 O O . LEU A 1 86 ? -12.311 -1.393 3.878 1.00 92.50 86 LEU A O 1
ATOM 664 N N . ALA A 1 87 ? -11.573 -2.323 1.966 1.00 88.62 87 ALA A N 1
ATOM 665 C CA . ALA A 1 87 ? -12.900 -2.576 1.401 1.00 88.62 87 ALA A CA 1
ATOM 666 C C . ALA A 1 87 ? -13.791 -3.426 2.325 1.00 88.62 87 ALA A C 1
ATOM 668 O O . ALA A 1 87 ? -14.971 -3.145 2.486 1.00 88.62 87 ALA A O 1
ATOM 669 N N . ALA A 1 88 ? -13.216 -4.425 3.005 1.00 85.75 88 ALA A N 1
ATOM 670 C CA . ALA A 1 88 ? -13.963 -5.269 3.937 1.00 85.75 88 ALA A CA 1
ATOM 671 C C . ALA A 1 88 ? -14.458 -4.532 5.201 1.00 85.75 88 ALA A C 1
ATOM 673 O O . ALA A 1 88 ? -15.277 -5.089 5.931 1.00 85.75 88 ALA A O 1
ATOM 674 N N . VAL A 1 89 ? -13.952 -3.326 5.496 1.00 75.56 89 VAL A N 1
ATOM 675 C CA . VAL A 1 89 ? -14.426 -2.512 6.630 1.00 75.56 89 VAL A CA 1
ATOM 676 C C . VAL A 1 89 ? -15.532 -1.546 6.216 1.00 75.56 8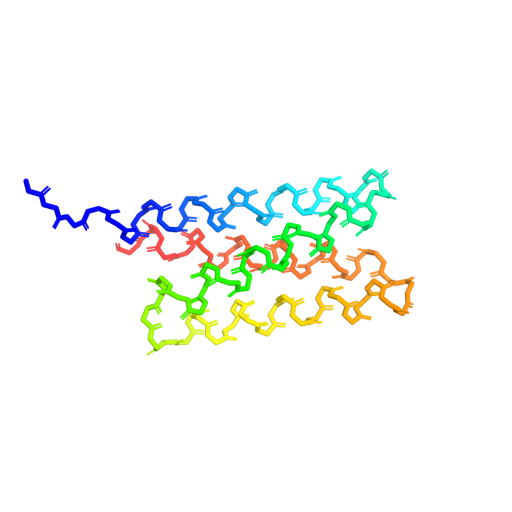9 VAL A C 1
ATOM 678 O O . VAL A 1 89 ? -16.393 -1.252 7.039 1.00 75.56 89 VAL A O 1
ATOM 681 N N . ASP A 1 90 ? -15.553 -1.102 4.961 1.00 57.91 90 ASP A N 1
ATOM 682 C CA . ASP A 1 90 ? -16.611 -0.223 4.445 1.00 57.91 90 ASP A CA 1
ATOM 683 C C . ASP A 1 90 ? -17.944 -0.974 4.228 1.00 57.91 90 ASP A C 1
ATOM 685 O O . ASP A 1 90 ? -19.003 -0.353 4.174 1.00 57.91 90 ASP A O 1
ATOM 689 N N . ASP A 1 91 ? -17.901 -2.311 4.184 1.00 49.50 91 ASP A N 1
ATOM 690 C CA . ASP A 1 91 ? -19.072 -3.201 4.144 1.00 49.50 91 ASP A CA 1
ATOM 691 C C . ASP A 1 91 ? -19.692 -3.497 5.537 1.00 49.50 91 ASP A C 1
ATOM 693 O O . ASP A 1 91 ? -20.653 -4.270 5.624 1.00 49.50 91 ASP A O 1
ATOM 697 N N . CYS A 1 92 ? -19.144 -2.938 6.629 1.00 44.34 92 CYS A N 1
ATOM 698 C CA . CYS A 1 92 ? -19.636 -3.129 8.007 1.00 44.34 92 CYS A CA 1
ATOM 699 C C . CYS A 1 92 ? -20.626 -2.052 8.476 1.00 44.34 92 CYS A C 1
ATOM 701 O O . CYS A 1 92 ? -20.337 -0.847 8.313 1.00 44.34 92 CYS A O 1
#

pLDDT: mean 91.89, std 14.02, range [41.91, 98.81]

Organism: Haloarcula hispanica (NCBI:txid51589)

InterPro domains:
 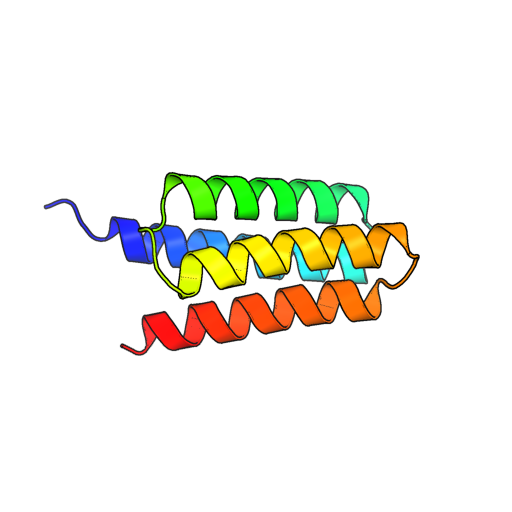 IPR058414 Domain of unknown function DUF8101 [PF26403] (3-87)

Foldseek 3Di:
DDDCLVVVLLVLLLVLLVQLLVCLVVVVNVSNLVSLVVSLVSLVPRPDPDPLSVLSNVLSVQLVVCVVVVNSVSNSVSSVVNNVSSVVVVVD

Radius of gyration: 12.74 Å; chains: 1; bounding box: 37×26×32 Å

Sequence (92 aa):
MPRDLPSDVHAVLTQLADEGETAIIAAEFDTARQTVATAETVSRNKLPECDLRSRLLHGCEQVNTALDNDHPDAAAEYLRAMNRRLAAVDDC